Protein AF-A0A0K8MXQ7-F1 (afdb_monomer_lite)

Structure (mmCIF, N/CA/C/O backbone):
data_AF-A0A0K8MXQ7-F1
#
_entry.id   AF-A0A0K8MXQ7-F1
#
loop_
_atom_site.group_PDB
_atom_site.id
_atom_site.type_symbol
_atom_site.label_atom_id
_atom_site.label_alt_id
_atom_site.label_comp_id
_atom_site.label_asym_id
_atom_site.label_entity_id
_atom_site.label_seq_id
_atom_site.pdbx_PDB_ins_code
_atom_site.Cartn_x
_atom_site.Cartn_y
_atom_site.Cartn_z
_atom_site.occupancy
_atom_site.B_iso_or_equiv
_atom_site.auth_seq_id
_atom_site.auth_comp_id
_atom_site.auth_asym_id
_atom_site.auth_atom_id
_atom_site.pdbx_PDB_model_num
ATOM 1 N N . MET A 1 1 ? -41.897 -20.317 47.697 1.00 56.28 1 MET A N 1
ATOM 2 C CA . MET A 1 1 ? -40.587 -20.986 47.862 1.00 56.28 1 MET A CA 1
ATOM 3 C C . MET A 1 1 ? -40.267 -21.704 46.551 1.00 56.28 1 MET A C 1
ATOM 5 O O . MET A 1 1 ? -40.703 -22.830 46.356 1.00 56.28 1 MET A O 1
ATOM 9 N N . LEU A 1 2 ? -39.634 -21.018 45.588 1.00 52.91 2 LEU A N 1
ATOM 10 C CA . LEU A 1 2 ? -39.288 -21.628 44.297 1.00 52.91 2 LEU A CA 1
ATOM 11 C C . LEU A 1 2 ? -38.116 -22.593 44.508 1.00 52.91 2 LEU A C 1
ATOM 13 O O . LEU A 1 2 ? -37.008 -22.166 44.825 1.00 52.91 2 LEU A O 1
ATOM 17 N N . ARG A 1 3 ? -38.350 -23.897 44.330 1.00 64.88 3 ARG A N 1
ATOM 18 C CA . ARG A 1 3 ? -37.265 -24.872 44.186 1.00 64.88 3 ARG A CA 1
ATOM 19 C C . ARG A 1 3 ? -36.612 -24.630 42.830 1.00 64.88 3 ARG A C 1
ATOM 21 O O . ARG A 1 3 ? -37.061 -25.160 41.820 1.00 64.88 3 ARG A O 1
ATOM 28 N N . MET A 1 4 ? -35.589 -23.783 42.811 1.00 64.62 4 MET A N 1
ATOM 29 C CA . MET A 1 4 ? -34.777 -23.567 41.623 1.00 64.62 4 MET A CA 1
ATOM 30 C C . MET A 1 4 ? -34.134 -24.903 41.242 1.00 64.62 4 MET A C 1
ATOM 32 O O . MET A 1 4 ? -33.470 -25.551 42.056 1.00 64.62 4 MET A O 1
ATOM 36 N N . ASN A 1 5 ? -34.450 -25.367 40.036 1.00 79.56 5 ASN A N 1
ATOM 37 C CA . ASN A 1 5 ? -34.096 -26.692 39.558 1.00 79.56 5 ASN A CA 1
ATOM 38 C C . ASN A 1 5 ? -32.570 -26.766 39.416 1.00 79.56 5 ASN A C 1
ATOM 40 O O . ASN A 1 5 ? -32.005 -26.087 38.562 1.00 79.56 5 ASN A O 1
ATOM 44 N N . ARG A 1 6 ? -31.902 -27.568 40.257 1.00 81.44 6 ARG A N 1
ATOM 45 C CA . ARG A 1 6 ? -30.428 -27.700 40.289 1.00 81.44 6 ARG A CA 1
ATOM 46 C C . ARG A 1 6 ? -29.834 -28.038 38.916 1.00 81.44 6 ARG A C 1
ATOM 48 O O . ARG A 1 6 ? -28.697 -27.676 38.636 1.00 81.44 6 ARG A O 1
ATOM 55 N N . PHE A 1 7 ? -30.628 -28.675 38.056 1.00 80.94 7 PHE A N 1
ATOM 56 C CA . PHE A 1 7 ? -30.286 -28.939 36.663 1.00 80.94 7 PHE A CA 1
ATOM 57 C C . PHE A 1 7 ? -30.091 -27.655 35.842 1.00 80.94 7 PHE A C 1
ATOM 59 O O . PHE A 1 7 ? -29.118 -27.537 35.107 1.00 80.94 7 PHE A O 1
ATOM 66 N N . PHE A 1 8 ? -30.963 -26.658 36.015 1.00 83.38 8 PHE A N 1
ATOM 67 C CA . PHE A 1 8 ? -30.896 -25.398 35.274 1.00 83.38 8 PHE A CA 1
ATOM 68 C C . PHE A 1 8 ? -29.621 -24.625 35.623 1.00 83.38 8 PHE A C 1
ATOM 70 O O . PHE A 1 8 ? -28.924 -24.168 34.728 1.00 83.38 8 PHE A O 1
ATOM 77 N N . THR A 1 9 ? -29.259 -24.573 36.910 1.00 85.38 9 THR A N 1
ATOM 78 C CA . THR A 1 9 ? -28.031 -23.912 37.382 1.00 85.38 9 THR A CA 1
ATOM 79 C C . THR A 1 9 ? -26.769 -24.555 36.800 1.00 85.38 9 THR A C 1
ATOM 81 O O . THR A 1 9 ? -25.849 -23.848 36.402 1.00 85.38 9 THR A O 1
ATOM 84 N N . LEU A 1 10 ? -26.740 -25.887 36.695 1.00 88.31 10 LEU A N 1
ATOM 85 C CA . LEU A 1 10 ? -25.620 -26.626 36.103 1.00 88.31 10 LEU A CA 1
ATOM 86 C C . LEU A 1 10 ? -25.446 -26.315 34.612 1.00 88.31 10 LEU A C 1
ATOM 88 O O . LEU A 1 10 ? -24.327 -26.076 34.163 1.00 88.31 10 LEU A O 1
ATOM 92 N N . VAL A 1 11 ? -26.550 -26.245 33.864 1.00 88.19 11 VAL A N 1
ATOM 93 C CA . VAL A 1 11 ? -26.529 -25.894 32.436 1.00 88.19 11 VAL A CA 1
ATOM 94 C C . VAL A 1 11 ? -26.045 -24.457 32.229 1.00 88.19 11 VAL A C 1
ATOM 96 O O . VAL A 1 11 ? -25.239 -24.207 31.336 1.00 88.19 11 VAL A O 1
ATOM 99 N N . THR A 1 12 ? -26.474 -23.512 33.074 1.00 88.19 12 THR A N 1
ATOM 100 C CA . THR A 1 12 ? -26.057 -22.105 32.945 1.00 88.19 12 THR A CA 1
ATOM 101 C C . THR A 1 12 ? -24.567 -21.918 33.233 1.00 88.19 12 THR A C 1
ATOM 103 O O . THR A 1 12 ? -23.891 -21.199 32.503 1.00 88.19 12 THR A O 1
ATOM 106 N N . VAL A 1 13 ? -24.033 -22.590 34.260 1.00 89.94 13 VAL A N 1
ATOM 107 C CA . VAL A 1 13 ? -22.599 -22.523 34.591 1.00 89.94 13 VAL A CA 1
ATOM 108 C C . VAL A 1 13 ? -21.752 -23.166 33.491 1.00 89.94 13 VAL A C 1
ATOM 110 O O . VAL A 1 13 ? -20.739 -22.594 33.098 1.00 89.94 13 VAL A O 1
ATOM 113 N N . LEU A 1 14 ? -22.182 -24.308 32.943 1.00 88.38 14 LEU A N 1
ATOM 114 C CA . LEU A 1 14 ? -21.463 -24.977 31.857 1.00 88.38 14 LEU A CA 1
ATOM 115 C C . LEU A 1 14 ? -21.409 -24.116 30.586 1.00 88.38 14 LEU A C 1
ATOM 117 O O . LEU A 1 14 ? -20.351 -24.007 29.970 1.00 88.38 14 LEU A O 1
ATOM 121 N N . ALA A 1 15 ? -22.518 -23.459 30.227 1.00 86.81 15 ALA A N 1
ATOM 122 C CA . ALA A 1 15 ? -22.548 -22.527 29.103 1.00 86.81 15 ALA A CA 1
ATOM 123 C C . ALA A 1 15 ? -21.572 -21.360 29.318 1.00 86.81 15 ALA A C 1
ATOM 125 O O . ALA A 1 15 ? -20.805 -21.031 28.419 1.00 86.81 15 ALA A O 1
ATOM 126 N N . LEU A 1 16 ? -21.537 -20.781 30.522 1.00 86.50 16 LEU A N 1
ATOM 127 C CA . LEU A 1 16 ? -20.645 -19.661 30.832 1.00 86.50 16 LEU A CA 1
ATOM 128 C C . LEU A 1 16 ? -19.159 -20.045 30.721 1.00 86.50 16 LEU A C 1
ATOM 130 O O . LEU A 1 16 ? -18.362 -19.273 30.195 1.00 86.50 16 LEU A O 1
ATOM 134 N N . VAL A 1 17 ? -18.794 -21.251 31.171 1.00 85.44 17 VAL A N 1
ATOM 135 C CA . VAL A 1 17 ? -17.421 -21.774 31.059 1.00 85.44 17 VAL A CA 1
ATOM 136 C C . VAL A 1 17 ? -17.043 -22.013 29.596 1.00 85.44 17 VAL A C 1
ATOM 138 O O . VAL A 1 17 ? -15.947 -21.637 29.193 1.00 85.44 17 VAL A O 1
ATOM 141 N N . LEU A 1 18 ? -17.961 -22.555 28.786 1.00 80.25 18 LEU A N 1
ATOM 142 C CA . LEU A 1 18 ? -17.748 -22.758 27.348 1.00 80.25 18 LEU A CA 1
ATOM 143 C C . LEU A 1 18 ? -17.580 -21.437 26.580 1.00 80.25 18 LEU A C 1
ATOM 145 O O . LEU A 1 18 ? -16.776 -21.372 25.652 1.00 80.25 18 LEU A O 1
ATOM 149 N N . PHE A 1 19 ? -18.297 -20.376 26.964 1.00 76.38 19 PHE A N 1
ATOM 150 C CA . PHE A 1 19 ? -18.108 -19.046 26.373 1.00 76.38 19 PHE A CA 1
ATOM 151 C C . PHE A 1 19 ? -16.789 -18.398 26.808 1.00 76.38 19 PHE A C 1
ATOM 153 O O . PHE A 1 19 ? -16.123 -17.773 25.988 1.00 76.38 19 PHE A O 1
ATOM 160 N N . ALA A 1 20 ? -16.369 -18.584 28.062 1.00 73.44 20 ALA A N 1
ATOM 161 C CA . ALA A 1 20 ? -15.102 -18.045 28.553 1.00 73.44 20 ALA A CA 1
ATOM 162 C C . ALA A 1 20 ? -13.868 -18.769 27.976 1.00 73.44 20 ALA A C 1
ATOM 164 O O . ALA A 1 20 ? -12.812 -18.155 27.839 1.00 73.44 20 ALA A O 1
ATOM 165 N N . SER A 1 21 ? -13.983 -20.052 27.607 1.00 62.91 21 SER A N 1
ATOM 166 C CA . SER A 1 21 ? -12.864 -20.846 27.077 1.00 62.91 21 SER A CA 1
ATOM 167 C C . SER A 1 21 ? -12.556 -20.626 25.592 1.00 62.91 21 SER A C 1
ATOM 169 O O . SER A 1 21 ? -11.555 -21.148 25.112 1.00 62.91 21 SER A O 1
ATOM 171 N N . GLN A 1 22 ? -13.390 -19.886 24.853 1.00 59.25 22 GLN A N 1
ATOM 172 C CA . GLN A 1 22 ? -13.188 -19.651 23.413 1.00 59.25 22 GLN A CA 1
ATOM 173 C C . GLN A 1 22 ? -12.381 -18.386 23.087 1.00 59.25 22 GLN A C 1
ATOM 175 O O . GLN A 1 22 ? -12.120 -18.112 21.918 1.00 59.25 22 GLN A O 1
ATOM 180 N N . SER A 1 23 ? -11.901 -17.654 24.096 1.00 49.47 23 SER A N 1
ATOM 181 C CA . SER A 1 23 ? -10.908 -16.589 23.906 1.00 49.47 23 SER A CA 1
ATOM 182 C C . SER A 1 23 ? -9.504 -17.173 23.744 1.00 49.47 23 SER A C 1
ATOM 184 O O . SER A 1 23 ? -8.619 -16.948 24.567 1.00 49.47 23 SER A O 1
ATOM 186 N N . THR A 1 24 ? -9.283 -17.956 22.693 1.00 51.47 24 THR A N 1
ATOM 187 C CA . THR A 1 24 ? -7.924 -18.244 22.234 1.00 51.47 24 THR A CA 1
ATOM 188 C C . THR A 1 24 ? -7.480 -17.089 21.356 1.00 51.47 24 THR A C 1
ATOM 190 O O . THR A 1 24 ? -8.100 -16.831 20.327 1.00 51.47 24 THR A O 1
ATOM 193 N N . SER A 1 25 ? -6.416 -16.396 21.756 1.00 48.19 25 SER A N 1
ATOM 194 C CA . SER A 1 25 ? -5.724 -15.427 20.910 1.00 48.19 25 SER A CA 1
ATOM 195 C C . SER A 1 25 ? -5.296 -16.126 19.620 1.00 48.19 25 SER A C 1
ATOM 197 O O . SER A 1 25 ? -4.334 -16.894 19.610 1.00 48.19 25 SER A O 1
ATOM 199 N N . THR A 1 26 ? -6.041 -15.922 18.539 1.00 42.09 26 THR A N 1
ATOM 200 C CA . THR A 1 26 ? -5.661 -16.407 17.216 1.00 42.09 26 THR A CA 1
ATOM 201 C C . THR A 1 26 ? -4.528 -15.524 16.722 1.00 42.09 26 THR A C 1
ATOM 203 O O . THR A 1 26 ? -4.752 -14.398 16.286 1.00 42.09 26 THR A O 1
ATOM 206 N N . PHE A 1 27 ? -3.297 -16.012 16.830 1.00 41.41 27 PHE A N 1
ATOM 207 C CA . PHE A 1 27 ? -2.189 -15.434 16.084 1.00 41.41 27 PHE A CA 1
ATOM 208 C C . PHE A 1 27 ? -2.305 -15.932 14.648 1.00 41.41 27 PHE A C 1
ATOM 210 O O . PHE A 1 27 ? -2.335 -17.139 14.409 1.00 41.41 27 PHE A O 1
ATOM 217 N N . VAL A 1 28 ? -2.401 -15.007 13.699 1.00 41.41 28 VAL A N 1
ATOM 218 C CA . VAL A 1 28 ? -2.243 -15.337 12.285 1.00 41.41 28 VAL A CA 1
ATOM 219 C C . VAL A 1 28 ? -0.747 -15.298 12.006 1.00 41.41 28 VAL A C 1
ATOM 221 O O . VAL A 1 28 ? -0.102 -14.267 12.197 1.00 41.41 28 VAL A O 1
ATOM 224 N N . LEU A 1 29 ? -0.183 -16.441 11.624 1.00 39.12 29 LEU A N 1
ATOM 225 C CA . LEU A 1 29 ? 1.176 -16.492 11.102 1.00 39.12 29 LEU A CA 1
ATOM 226 C C . LEU A 1 29 ? 1.157 -15.784 9.746 1.00 39.12 29 LEU A C 1
ATOM 228 O O . LEU A 1 29 ? 0.376 -16.166 8.876 1.00 39.12 29 LEU A O 1
ATOM 232 N N . ALA A 1 30 ? 1.979 -14.748 9.581 1.00 41.56 30 ALA A N 1
ATOM 233 C CA . ALA A 1 30 ? 2.213 -14.173 8.263 1.00 41.56 30 ALA A CA 1
ATOM 234 C C . ALA A 1 30 ? 2.697 -15.299 7.335 1.00 41.56 30 ALA A C 1
ATOM 236 O O . ALA A 1 30 ? 3.596 -16.055 7.712 1.00 41.56 30 ALA A O 1
ATOM 237 N N . GLN A 1 31 ? 2.068 -15.450 6.165 1.00 43.50 31 GLN A N 1
ATOM 238 C CA . GLN A 1 31 ? 2.559 -16.383 5.153 1.00 43.50 31 GLN A CA 1
ATOM 239 C C . GLN A 1 31 ? 3.981 -15.991 4.762 1.00 43.50 31 GLN A C 1
ATOM 241 O O . GLN A 1 31 ? 4.267 -14.811 4.547 1.00 43.50 31 GLN A O 1
ATOM 246 N N . ASP A 1 32 ? 4.857 -16.991 4.699 1.00 43.75 32 ASP A N 1
ATOM 247 C CA . ASP A 1 32 ? 6.247 -16.791 4.325 1.00 43.75 32 ASP A CA 1
ATOM 248 C C . ASP A 1 32 ? 6.320 -16.265 2.886 1.00 43.75 32 ASP A C 1
ATOM 250 O O . ASP A 1 32 ? 5.672 -16.794 1.977 1.00 43.75 32 ASP A O 1
ATOM 254 N N . SER A 1 33 ? 7.088 -15.199 2.685 1.00 44.75 33 SER A N 1
ATOM 255 C CA . SER A 1 33 ? 7.479 -14.766 1.351 1.00 44.75 33 SER A CA 1
ATOM 256 C C . SER A 1 33 ? 8.485 -15.781 0.828 1.00 44.75 33 SER A C 1
ATOM 258 O O . SER A 1 33 ? 9.590 -15.878 1.361 1.00 44.75 33 SER A O 1
ATOM 260 N N . ASP A 1 34 ? 8.098 -16.538 -0.192 1.00 42.56 34 ASP A N 1
ATOM 261 C CA . ASP A 1 34 ? 8.977 -17.471 -0.882 1.00 42.56 34 ASP A CA 1
ATOM 262 C C . ASP A 1 34 ? 10.292 -16.752 -1.273 1.00 42.56 34 ASP A C 1
ATOM 264 O O . ASP A 1 34 ? 10.251 -15.749 -1.997 1.00 42.56 34 ASP A O 1
ATOM 268 N N . PRO A 1 35 ? 11.474 -17.220 -0.819 1.00 42.22 35 PRO A N 1
ATOM 269 C CA . PRO A 1 35 ? 12.760 -16.604 -1.153 1.00 42.22 35 PRO A CA 1
ATOM 270 C C . PRO A 1 35 ? 13.083 -16.662 -2.655 1.00 42.22 35 PRO A C 1
ATOM 272 O O . PRO A 1 35 ? 14.060 -16.054 -3.091 1.00 42.22 35 PRO A O 1
ATOM 275 N N . THR A 1 36 ? 12.280 -17.366 -3.461 1.00 46.97 36 THR A N 1
ATOM 276 C CA . THR A 1 36 ? 12.360 -17.332 -4.926 1.00 46.97 36 THR A CA 1
ATOM 277 C C . THR A 1 36 ? 11.685 -16.106 -5.556 1.00 46.97 36 THR A C 1
ATOM 279 O O . THR A 1 36 ? 11.792 -15.914 -6.767 1.00 46.97 36 THR A O 1
ATOM 282 N N . GLY A 1 37 ? 11.061 -15.224 -4.762 1.00 45.19 37 GLY A N 1
ATOM 283 C CA . GLY A 1 37 ? 10.536 -13.943 -5.241 1.00 45.19 37 GLY A CA 1
ATOM 284 C C . GLY A 1 37 ? 9.151 -14.017 -5.889 1.00 45.19 37 GLY A C 1
ATOM 285 O O . GLY A 1 37 ? 8.734 -13.076 -6.566 1.00 45.19 37 GLY A O 1
ATOM 286 N N . ALA A 1 38 ? 8.418 -15.109 -5.681 1.00 44.22 38 ALA A N 1
ATOM 287 C CA . ALA A 1 38 ? 6.971 -15.070 -5.811 1.00 44.22 38 ALA A CA 1
ATOM 288 C C . ALA A 1 38 ? 6.413 -14.334 -4.583 1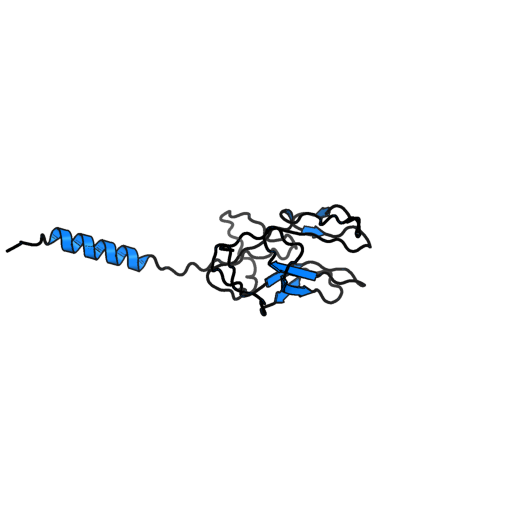.00 44.22 38 ALA A C 1
ATOM 290 O O . ALA A 1 38 ? 6.880 -14.545 -3.465 1.00 44.22 38 ALA A O 1
ATOM 291 N N . GLY A 1 39 ? 5.451 -13.433 -4.785 1.00 45.59 39 GLY A N 1
ATOM 292 C CA . GLY A 1 39 ? 4.729 -12.793 -3.687 1.00 45.59 39 GLY A CA 1
ATOM 293 C 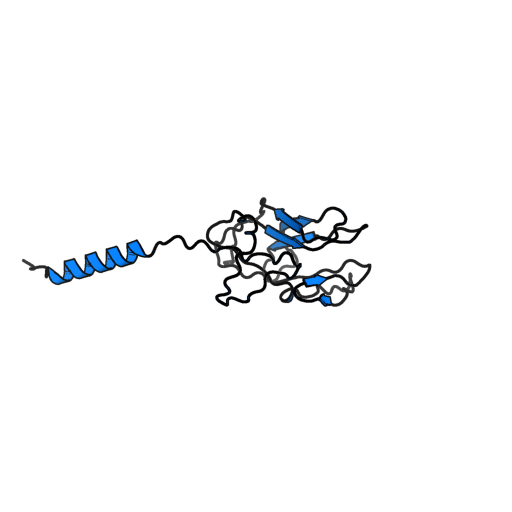C . GLY A 1 39 ? 4.045 -13.814 -2.758 1.00 45.59 39 GLY A C 1
ATOM 294 O O . GLY A 1 39 ? 4.220 -15.026 -2.903 1.00 45.59 39 GLY A O 1
ATOM 295 N N . PRO A 1 40 ? 3.261 -13.351 -1.772 1.00 45.53 40 PRO A N 1
ATOM 296 C CA . PRO A 1 40 ? 2.510 -14.255 -0.908 1.00 45.53 40 PRO A CA 1
ATOM 297 C C . PRO A 1 40 ? 1.593 -15.154 -1.758 1.00 45.53 40 PRO A C 1
ATOM 299 O O . PRO A 1 40 ? 0.575 -14.714 -2.292 1.00 45.53 40 PRO A O 1
ATOM 302 N N . SER A 1 41 ? 1.980 -16.425 -1.912 1.00 45.38 41 SER A N 1
ATOM 303 C CA . SER A 1 41 ? 1.173 -17.441 -2.579 1.00 45.38 41 SER A CA 1
ATOM 304 C C . SER A 1 41 ? 0.046 -17.835 -1.637 1.00 45.38 41 SER A C 1
ATOM 306 O O . SER A 1 41 ? 0.257 -18.576 -0.677 1.00 45.38 41 SER A O 1
ATOM 308 N N . ASP A 1 42 ? -1.165 -17.372 -1.925 1.00 42.69 42 ASP A N 1
ATOM 309 C CA . ASP A 1 42 ? -2.392 -17.684 -1.181 1.00 42.69 42 ASP A CA 1
ATOM 310 C C . ASP A 1 42 ? -2.872 -19.139 -1.411 1.00 42.69 42 ASP A C 1
ATOM 312 O O . ASP A 1 42 ? -4.055 -19.452 -1.530 1.00 42.69 42 ASP A O 1
ATOM 316 N N . THR A 1 43 ? -1.935 -20.082 -1.524 1.00 40.09 43 THR A N 1
ATOM 317 C CA . THR A 1 43 ? -2.208 -21.517 -1.551 1.00 40.09 43 THR A CA 1
ATOM 318 C C . THR A 1 43 ? -2.201 -22.040 -0.126 1.00 40.09 43 THR A C 1
ATOM 320 O O . THR A 1 43 ? -1.249 -22.675 0.326 1.00 40.09 43 THR A O 1
ATOM 323 N N . SER A 1 44 ? -3.295 -21.786 0.582 1.00 41.00 44 SER A N 1
ATOM 324 C CA . SER A 1 44 ? -3.680 -22.497 1.800 1.00 41.00 44 SER A CA 1
ATOM 325 C C . SER A 1 44 ? -4.002 -23.969 1.479 1.00 41.00 44 SER A C 1
ATOM 327 O O . SER A 1 44 ? -5.142 -24.422 1.499 1.00 41.00 44 SER A O 1
ATOM 329 N N . GLY A 1 45 ? -2.964 -24.740 1.159 1.00 34.66 45 GLY A N 1
ATOM 330 C CA . GLY A 1 45 ? -2.946 -26.197 1.254 1.00 34.66 45 GLY A CA 1
ATOM 331 C C . GLY A 1 45 ? -2.056 -26.618 2.429 1.00 34.66 45 GLY A C 1
ATOM 332 O O . GLY A 1 45 ? -1.133 -25.880 2.775 1.00 34.66 45 GLY A O 1
ATOM 333 N N . PRO A 1 46 ? -2.286 -27.784 3.061 1.00 40.03 46 PRO A N 1
ATOM 334 C CA . PRO A 1 46 ? -1.429 -28.288 4.129 1.00 40.03 46 PRO A CA 1
ATOM 335 C C . PRO A 1 46 ? -0.122 -28.818 3.516 1.00 40.03 46 PRO A C 1
ATOM 337 O O . PRO A 1 46 ? 0.063 -30.021 3.351 1.00 40.03 46 PRO A O 1
ATOM 340 N N . GLY A 1 47 ? 0.755 -27.905 3.101 1.00 39.88 47 GLY A N 1
ATOM 341 C CA . GLY A 1 47 ? 2.090 -28.191 2.591 1.00 39.88 47 GLY A CA 1
ATOM 342 C C . GLY A 1 47 ? 3.111 -28.108 3.718 1.00 39.88 47 GLY A C 1
ATOM 343 O O . GLY A 1 47 ? 3.247 -27.081 4.374 1.00 39.88 47 GLY A O 1
ATOM 344 N N . THR A 1 48 ? 3.813 -29.207 3.961 1.00 39.00 48 THR A N 1
ATOM 345 C CA . THR A 1 48 ? 4.843 -29.381 4.992 1.00 39.00 48 THR A CA 1
ATOM 346 C C . THR A 1 48 ? 6.190 -28.763 4.609 1.00 39.00 48 THR A C 1
ATOM 348 O O . THR A 1 48 ? 7.222 -29.402 4.805 1.00 39.00 48 THR A O 1
ATOM 351 N N . ASP A 1 49 ? 6.210 -27.540 4.085 1.00 38.97 49 ASP A N 1
ATOM 352 C CA . ASP A 1 49 ? 7.469 -26.853 3.800 1.00 38.97 49 ASP A CA 1
ATOM 353 C C . ASP A 1 49 ? 7.814 -25.904 4.946 1.00 38.97 49 ASP A C 1
ATOM 355 O O . ASP A 1 49 ? 7.322 -24.786 5.068 1.00 38.97 49 ASP A O 1
ATOM 359 N N . SER A 1 50 ? 8.675 -26.410 5.833 1.00 47.00 50 SER A N 1
ATOM 360 C CA . SER A 1 50 ? 9.455 -25.602 6.770 1.00 47.00 50 SER A CA 1
ATOM 361 C C . SER A 1 50 ? 10.458 -24.751 5.987 1.00 47.00 50 SER A C 1
ATOM 363 O O . SER A 1 50 ? 11.628 -25.113 5.866 1.00 47.00 50 SER A O 1
ATOM 365 N N . ALA A 1 51 ? 9.986 -23.636 5.435 1.00 42.03 51 ALA A N 1
ATOM 366 C CA . ALA A 1 51 ? 10.816 -22.544 4.947 1.00 42.03 51 ALA A CA 1
ATOM 367 C C . ALA A 1 51 ? 11.039 -21.509 6.068 1.00 42.03 51 ALA A C 1
ATOM 369 O O . ALA A 1 51 ? 10.336 -21.476 7.081 1.00 42.03 51 ALA A O 1
ATOM 370 N N . VAL A 1 52 ? 12.142 -20.780 5.954 1.00 41.78 52 VAL A N 1
ATOM 371 C CA . VAL A 1 52 ? 12.741 -19.935 6.989 1.00 41.78 52 VAL A CA 1
ATOM 372 C C . VAL A 1 52 ? 11.810 -18.771 7.329 1.00 41.78 52 VAL A C 1
ATOM 374 O O . VAL A 1 52 ? 11.794 -17.789 6.606 1.00 41.78 52 VAL A O 1
ATOM 377 N N . LEU A 1 53 ? 11.106 -18.873 8.463 1.00 39.06 53 LEU A N 1
ATOM 378 C CA . LEU A 1 53 ? 10.185 -17.862 8.999 1.00 39.06 53 LEU A CA 1
ATOM 379 C C . LEU A 1 53 ? 10.686 -16.423 8.765 1.00 39.06 53 LEU A C 1
ATOM 381 O O . LEU A 1 53 ? 11.588 -15.958 9.474 1.00 39.06 53 LEU A O 1
ATOM 385 N N . ALA A 1 54 ? 10.067 -15.698 7.827 1.00 48.56 54 ALA A N 1
ATOM 386 C CA . ALA A 1 54 ? 10.137 -14.244 7.801 1.00 48.56 54 ALA A CA 1
ATOM 387 C C . ALA A 1 54 ? 9.812 -13.689 9.202 1.00 48.56 54 ALA A C 1
ATOM 389 O O . ALA A 1 54 ? 8.923 -14.187 9.903 1.00 48.56 54 ALA A O 1
ATOM 390 N N . ALA A 1 55 ? 10.567 -12.681 9.648 1.00 46.47 55 ALA A N 1
ATOM 391 C CA . ALA A 1 55 ? 10.391 -12.108 10.977 1.00 46.47 55 ALA A CA 1
ATOM 392 C C . ALA A 1 55 ? 8.936 -11.649 11.165 1.00 46.47 55 ALA A C 1
ATOM 394 O O . ALA A 1 55 ? 8.403 -10.906 10.341 1.00 46.47 55 ALA A O 1
ATOM 395 N N . ALA A 1 56 ? 8.296 -12.094 12.250 1.00 45.38 56 ALA A N 1
ATOM 396 C CA . ALA A 1 56 ? 6.928 -11.711 12.571 1.00 45.38 56 ALA A CA 1
ATOM 397 C C . ALA A 1 56 ? 6.809 -10.179 12.603 1.00 45.38 56 ALA A C 1
ATOM 399 O O . ALA A 1 56 ? 7.471 -9.529 13.414 1.00 45.38 56 ALA A O 1
ATOM 400 N N . VAL A 1 57 ? 5.976 -9.603 11.731 1.00 48.56 57 VAL A N 1
ATOM 401 C CA . VAL A 1 57 ? 5.710 -8.160 11.723 1.00 48.56 57 VAL A CA 1
ATOM 402 C C . VAL A 1 57 ? 4.794 -7.836 12.907 1.00 48.56 57 VAL A C 1
ATOM 404 O O . VAL A 1 57 ? 3.666 -8.330 12.949 1.00 48.56 57 VAL A O 1
ATOM 407 N N . PRO A 1 58 ? 5.220 -7.005 13.876 1.00 45.84 58 PRO A N 1
ATOM 408 C CA . PRO A 1 58 ? 4.356 -6.628 14.989 1.00 45.84 58 PRO A CA 1
ATOM 409 C C . PRO A 1 58 ? 3.186 -5.765 14.489 1.00 45.84 58 PRO A C 1
ATOM 411 O O . PRO A 1 58 ? 3.415 -4.708 13.895 1.00 45.84 58 PRO A O 1
ATOM 414 N N . GLY A 1 59 ? 1.952 -6.210 14.740 1.00 45.81 59 GLY A N 1
ATOM 415 C CA . GLY A 1 59 ? 0.689 -5.531 14.429 1.00 45.81 59 GLY A CA 1
ATOM 416 C C . GLY A 1 59 ? -0.404 -5.953 15.423 1.00 45.81 59 GLY A C 1
ATOM 417 O O . GLY A 1 59 ? -0.229 -6.937 16.136 1.00 45.81 59 GLY A O 1
ATOM 418 N N . GLY A 1 60 ? -1.487 -5.176 15.540 1.00 52.47 60 GLY A N 1
ATOM 419 C CA . GLY A 1 60 ? -2.604 -5.432 16.469 1.00 52.47 60 GLY A CA 1
ATOM 420 C C . GLY A 1 60 ? -3.416 -6.704 16.137 1.00 52.47 60 GLY A C 1
ATOM 421 O O . GLY A 1 60 ? -2.915 -7.579 15.442 1.00 52.47 60 GLY A O 1
ATOM 422 N N . PRO A 1 61 ? -4.675 -6.847 16.602 1.00 58.31 61 PRO A N 1
ATOM 423 C CA . PRO A 1 61 ? -5.465 -8.088 16.481 1.00 58.31 61 PRO A CA 1
ATOM 424 C C . PRO A 1 61 ? -5.889 -8.507 15.045 1.00 58.31 61 PRO A C 1
ATOM 426 O O . PRO A 1 61 ? -6.849 -9.254 14.891 1.00 58.31 61 PRO A O 1
ATOM 429 N N . GLY A 1 62 ? -5.189 -8.070 13.993 1.00 71.50 62 GLY A N 1
ATOM 430 C CA . GLY A 1 62 ? -5.394 -8.482 12.602 1.00 71.50 62 GLY A CA 1
ATOM 431 C C . GLY A 1 62 ? -4.504 -7.711 11.618 1.00 71.50 62 GLY A C 1
ATOM 432 O O . GLY A 1 62 ? -3.931 -6.679 11.970 1.00 71.50 62 GLY A O 1
ATOM 433 N N . TYR A 1 63 ? -4.405 -8.201 10.381 1.00 82.50 63 TYR A N 1
ATOM 434 C CA . TYR A 1 63 ? -3.818 -7.483 9.246 1.00 82.50 63 TYR A CA 1
ATOM 435 C C . TYR A 1 63 ? -4.689 -7.668 8.002 1.00 82.50 63 TYR A C 1
ATOM 437 O O . TYR A 1 63 ? -5.429 -8.645 7.893 1.00 82.50 63 TYR A O 1
ATOM 445 N N . ILE A 1 64 ? -4.590 -6.723 7.069 1.00 86.12 64 ILE A N 1
ATOM 446 C CA . ILE A 1 64 ? -5.183 -6.817 5.735 1.00 86.12 64 ILE A CA 1
ATOM 447 C C . ILE A 1 64 ? -4.036 -6.665 4.745 1.00 86.12 64 ILE A C 1
ATOM 449 O O . ILE A 1 64 ? -3.266 -5.710 4.835 1.00 86.12 64 ILE A O 1
ATOM 453 N N . ALA A 1 65 ? -3.904 -7.630 3.841 1.00 89.25 65 ALA A N 1
ATOM 454 C CA . ALA A 1 65 ? -2.973 -7.568 2.726 1.00 89.25 65 ALA A CA 1
ATOM 455 C C . ALA A 1 65 ? -3.767 -7.263 1.455 1.00 89.25 65 ALA A C 1
ATOM 457 O O . ALA A 1 65 ? -4.823 -7.854 1.244 1.00 89.25 65 ALA A O 1
ATOM 458 N N . ILE A 1 66 ? -3.255 -6.343 0.639 1.00 89.94 66 ILE A N 1
ATOM 459 C CA . ILE A 1 66 ? -3.842 -5.997 -0.655 1.00 89.94 66 ILE A CA 1
ATOM 460 C C . ILE A 1 66 ? -3.017 -6.672 -1.738 1.00 89.94 66 ILE A C 1
ATOM 462 O O . ILE A 1 66 ? -1.797 -6.495 -1.808 1.00 89.94 66 ILE A O 1
ATOM 466 N N . SER A 1 67 ? -3.685 -7.468 -2.562 1.00 88.38 67 SER A N 1
ATOM 467 C CA . SER A 1 67 ? -3.061 -8.156 -3.678 1.00 88.38 67 SER A CA 1
ATOM 468 C C . SER A 1 67 ? -2.674 -7.155 -4.769 1.00 88.38 67 SER A C 1
ATOM 470 O O . SER A 1 67 ? -3.449 -6.247 -5.074 1.00 88.38 67 SER A O 1
ATOM 472 N N . PRO A 1 68 ? -1.531 -7.333 -5.454 1.00 86.25 68 PRO A N 1
ATOM 473 C CA . PRO A 1 68 ? -1.179 -6.515 -6.612 1.00 86.25 68 PRO A CA 1
ATOM 474 C C . PRO A 1 68 ? -2.245 -6.511 -7.715 1.00 86.25 68 PRO A C 1
ATOM 476 O O . PRO A 1 68 ? -2.315 -5.551 -8.472 1.00 86.25 68 PRO A O 1
ATOM 479 N N . PHE A 1 69 ? -3.095 -7.540 -7.797 1.00 86.25 69 PHE A N 1
ATOM 480 C CA . PHE A 1 69 ? -4.197 -7.612 -8.765 1.00 86.25 69 PHE A CA 1
ATOM 481 C C . PHE A 1 69 ? -5.416 -6.755 -8.401 1.00 86.25 69 PHE A C 1
ATOM 483 O O . PHE A 1 69 ? -6.277 -6.546 -9.251 1.00 86.25 69 PHE A O 1
ATOM 490 N N . GLU A 1 70 ? -5.507 -6.270 -7.162 1.00 90.00 70 GLU A N 1
ATOM 491 C CA . GLU A 1 70 ? -6.561 -5.342 -6.731 1.00 90.00 70 GLU A CA 1
ATOM 492 C C . GLU A 1 70 ? -6.245 -3.893 -7.113 1.00 90.00 70 GLU A C 1
ATOM 494 O O . GLU A 1 70 ? -7.127 -3.038 -7.073 1.00 90.00 70 GLU A O 1
ATOM 499 N N . PHE A 1 71 ? -4.999 -3.618 -7.509 1.00 90.06 71 PHE A N 1
ATOM 500 C CA . PHE A 1 71 ? -4.593 -2.308 -7.990 1.00 90.06 71 PHE A CA 1
ATOM 501 C C . PHE A 1 71 ? -5.067 -2.072 -9.421 1.00 90.06 71 PHE A C 1
ATOM 503 O O . PHE A 1 71 ? -4.722 -2.819 -10.342 1.00 90.06 71 PHE A O 1
ATOM 510 N N . THR A 1 72 ? -5.792 -0.978 -9.617 1.00 87.81 72 THR A N 1
ATOM 511 C CA . THR A 1 72 ? -6.164 -0.425 -10.914 1.00 87.81 72 THR A CA 1
ATOM 512 C C . THR A 1 72 ? -5.244 0.735 -11.293 1.00 87.81 72 THR A C 1
ATOM 514 O O . THR A 1 72 ? -4.673 1.381 -10.423 1.00 87.81 72 THR A O 1
ATOM 517 N N . PRO A 1 73 ? -5.024 1.025 -12.584 1.00 85.38 73 PRO A N 1
ATOM 518 C CA . PRO A 1 73 ? -4.302 2.224 -12.991 1.00 85.38 73 PRO A CA 1
ATOM 519 C C . PRO A 1 73 ? -5.130 3.458 -12.712 1.00 85.38 73 PRO A C 1
ATOM 521 O O . PRO A 1 73 ? -6.271 3.574 -13.166 1.00 85.38 73 PRO A O 1
ATOM 524 N N . TYR A 1 74 ? -4.488 4.435 -12.096 1.00 82.25 74 TYR A N 1
ATOM 525 C CA . TYR A 1 74 ? -5.038 5.764 -11.993 1.00 82.25 74 TYR A CA 1
ATOM 526 C C . TYR A 1 74 ? -4.808 6.511 -13.313 1.00 82.25 74 TYR A C 1
ATOM 528 O O . TYR A 1 74 ? -3.703 6.969 -13.622 1.00 82.25 74 TYR A O 1
ATOM 536 N N . ILE A 1 75 ? -5.862 6.605 -14.126 1.00 75.38 75 ILE A N 1
ATOM 537 C CA . ILE A 1 75 ? -5.839 7.308 -15.413 1.00 75.38 75 ILE A CA 1
ATOM 538 C C . ILE A 1 75 ? -6.323 8.743 -15.194 1.00 75.38 75 ILE A C 1
ATOM 540 O O . ILE A 1 75 ? -7.490 8.974 -14.884 1.00 75.38 75 ILE A O 1
ATOM 544 N N . SER A 1 76 ? -5.439 9.719 -15.406 1.00 72.69 76 SER A N 1
ATOM 545 C CA . SER A 1 76 ? -5.767 11.145 -15.325 1.00 72.69 76 SER A CA 1
ATOM 546 C C . SER A 1 76 ? -5.490 11.841 -16.662 1.00 72.69 76 SER A C 1
ATOM 548 O O . SER A 1 76 ? -4.507 11.515 -17.323 1.00 72.69 76 SER A O 1
ATOM 550 N N . PRO A 1 77 ? -6.272 12.856 -17.072 1.00 69.56 77 PRO A N 1
ATOM 551 C CA . PRO A 1 77 ? -5.952 13.662 -18.254 1.00 69.56 77 PRO A CA 1
ATOM 552 C C . PRO A 1 77 ? -4.554 14.302 -18.199 1.00 69.56 77 PRO A C 1
ATOM 554 O O . PRO A 1 77 ? -3.928 14.508 -19.236 1.00 69.56 77 PRO A O 1
ATOM 557 N N . SER A 1 78 ? -4.058 14.594 -16.992 1.00 71.38 78 SER A N 1
ATOM 558 C CA . SER A 1 78 ? -2.741 15.204 -16.756 1.00 71.38 78 SER A CA 1
ATOM 559 C C . SER A 1 78 ? -1.591 14.195 -16.783 1.00 71.38 78 SER A C 1
ATOM 561 O O . SER A 1 78 ? -0.436 14.576 -16.955 1.00 71.38 78 SER A O 1
ATOM 563 N N . PHE A 1 79 ? -1.905 12.910 -16.617 1.00 68.06 79 PHE A N 1
ATOM 564 C CA . PHE A 1 79 ? -0.950 11.812 -16.606 1.00 68.06 79 PHE A CA 1
ATOM 565 C C . PHE A 1 79 ? -1.581 10.665 -17.388 1.00 68.06 79 PHE A C 1
ATOM 567 O O . PHE A 1 79 ? -2.333 9.893 -16.785 1.00 68.06 79 PHE A O 1
ATOM 574 N N . PRO A 1 80 ? -1.333 10.557 -18.710 1.00 62.16 80 PRO A N 1
ATOM 575 C CA . PRO A 1 80 ? -1.804 9.429 -19.501 1.00 62.16 80 PRO A CA 1
ATOM 576 C C . PRO A 1 80 ? -1.059 8.186 -19.007 1.00 62.16 80 PRO A C 1
ATOM 578 O O . PRO A 1 80 ? -0.007 7.815 -19.532 1.00 62.16 80 PRO A O 1
ATOM 581 N N . GLY A 1 81 ? -1.557 7.628 -17.903 1.00 58.38 81 GLY A N 1
ATOM 582 C CA . GLY A 1 81 ? -0.973 6.502 -17.207 1.00 58.38 81 GLY A CA 1
ATOM 583 C C . GLY A 1 81 ? -0.775 5.374 -18.199 1.00 58.38 81 GLY A C 1
ATOM 584 O O . GLY A 1 81 ? -1.599 5.156 -19.092 1.00 58.38 81 GLY A O 1
ATOM 585 N N . GLN A 1 82 ? 0.351 4.683 -18.082 1.00 67.06 82 GLN A N 1
ATOM 586 C CA . GLN A 1 82 ? 0.497 3.435 -18.807 1.00 67.06 82 GLN A CA 1
ATOM 587 C C . GLN A 1 82 ? -0.462 2.413 -18.184 1.00 67.06 82 GLN A C 1
ATOM 589 O O . GLN A 1 82 ? -0.666 2.439 -16.965 1.00 67.06 82 GLN A O 1
ATOM 594 N N . PRO A 1 83 ? -1.069 1.523 -18.987 1.00 67.75 83 PRO A N 1
ATOM 595 C CA . PRO A 1 83 ? -1.816 0.406 -18.434 1.00 67.75 83 PRO A CA 1
ATOM 596 C C . PRO A 1 83 ? -0.911 -0.396 -17.481 1.00 67.75 83 PRO A C 1
ATOM 598 O O . PRO A 1 83 ? 0.310 -0.440 -17.678 1.00 67.75 83 PRO A O 1
ATOM 601 N N . PRO A 1 84 ? -1.495 -1.020 -16.447 1.00 68.62 84 PRO A N 1
ATOM 602 C CA . PRO A 1 84 ? -0.726 -1.790 -15.491 1.00 68.62 84 PRO A CA 1
ATOM 603 C C . PRO A 1 84 ? -0.181 -2.998 -16.244 1.00 68.62 84 PRO A C 1
ATOM 605 O O . PRO A 1 84 ? -0.918 -3.668 -16.971 1.00 68.62 84 PRO A O 1
ATOM 608 N N . ASN A 1 85 ? 1.101 -3.293 -16.079 1.00 77.50 85 ASN A N 1
ATOM 609 C CA . ASN A 1 85 ? 1.580 -4.608 -16.456 1.00 77.50 85 ASN A CA 1
ATOM 610 C C . ASN A 1 85 ? 1.731 -5.441 -15.194 1.00 77.50 85 ASN A C 1
ATOM 612 O O . ASN A 1 85 ? 2.285 -5.001 -14.186 1.00 77.50 85 ASN A O 1
ATOM 616 N N . TYR A 1 86 ? 1.205 -6.654 -15.274 1.00 80.19 86 TYR A N 1
ATOM 617 C CA . TYR A 1 86 ? 1.319 -7.649 -14.228 1.00 80.19 86 TYR A CA 1
ATOM 618 C C . TYR A 1 86 ? 2.320 -8.702 -14.690 1.00 80.19 86 TYR A C 1
ATOM 620 O O . TYR A 1 86 ? 2.262 -9.171 -15.828 1.00 80.19 86 TYR A O 1
ATOM 628 N N . SER A 1 87 ? 3.247 -9.064 -13.812 1.00 76.69 87 SER A N 1
ATOM 629 C CA . SER A 1 87 ? 4.174 -10.174 -14.013 1.00 76.69 87 SER A CA 1
ATOM 630 C C . SER A 1 87 ? 4.086 -11.080 -12.798 1.00 76.69 87 SER A C 1
ATOM 632 O O . SER A 1 87 ? 4.333 -10.636 -11.678 1.00 76.69 87 SER A O 1
ATOM 634 N N . PHE A 1 88 ? 3.698 -12.339 -13.012 1.00 78.94 88 PHE A N 1
ATOM 635 C CA . PHE A 1 88 ? 3.410 -13.295 -11.941 1.00 78.94 88 PHE A CA 1
ATOM 636 C C . PHE A 1 88 ? 2.462 -12.703 -10.893 1.00 78.94 88 PHE A C 1
ATOM 638 O O . PHE A 1 88 ? 1.305 -12.466 -11.210 1.00 78.94 88 PHE A O 1
ATOM 645 N N . GLN A 1 89 ? 2.951 -12.454 -9.678 1.00 81.94 89 GLN A N 1
ATOM 646 C CA . GLN A 1 89 ? 2.206 -11.911 -8.543 1.00 81.94 89 GLN A CA 1
ATOM 647 C C . GLN A 1 89 ? 2.643 -10.475 -8.220 1.00 81.94 89 GLN A C 1
ATOM 649 O O . GLN A 1 89 ? 2.712 -10.085 -7.060 1.00 81.94 89 GLN A O 1
ATOM 654 N N . SER A 1 90 ? 3.038 -9.693 -9.222 1.00 80.50 90 SER A N 1
ATOM 655 C CA . SER A 1 90 ? 3.514 -8.325 -9.025 1.00 80.50 90 SER A CA 1
ATOM 656 C C . SER A 1 90 ? 2.953 -7.393 -10.084 1.00 80.50 90 SER A C 1
ATOM 658 O O . SER A 1 90 ? 2.874 -7.736 -11.265 1.00 80.50 90 SER A O 1
ATOM 660 N N . ILE A 1 91 ? 2.595 -6.191 -9.649 1.00 86.69 91 ILE A N 1
ATOM 661 C CA . ILE A 1 91 ? 2.340 -5.059 -10.530 1.00 86.69 91 ILE A CA 1
ATOM 662 C C . ILE A 1 91 ? 3.664 -4.331 -10.751 1.00 86.69 91 ILE A C 1
ATOM 664 O O . ILE A 1 91 ? 4.423 -4.120 -9.805 1.00 86.69 91 ILE A O 1
ATOM 668 N N . TYR A 1 92 ? 3.974 -3.978 -11.994 1.00 86.25 92 TYR A N 1
ATOM 669 C CA . TYR A 1 92 ? 5.187 -3.233 -12.309 1.00 86.25 92 TYR A CA 1
ATOM 670 C C . TYR A 1 92 ? 4.906 -2.111 -13.302 1.00 86.25 92 TYR A C 1
ATOM 672 O O . TYR A 1 92 ? 3.980 -2.168 -14.113 1.00 86.25 92 TYR A O 1
ATOM 680 N N . ASN A 1 93 ? 5.740 -1.075 -13.236 1.00 85.12 93 ASN A N 1
ATOM 681 C CA . ASN A 1 93 ? 5.718 0.016 -14.194 1.00 85.12 93 ASN A CA 1
ATOM 682 C C . ASN A 1 93 ? 6.602 -0.348 -15.402 1.00 85.12 93 ASN A C 1
ATOM 684 O O . ASN A 1 93 ? 7.824 -0.392 -15.259 1.00 85.12 93 ASN A O 1
ATOM 688 N N . PRO A 1 94 ? 6.030 -0.620 -16.588 1.00 79.44 94 PRO A N 1
ATOM 689 C CA . PRO A 1 94 ? 6.796 -1.038 -17.765 1.00 79.44 94 PRO A CA 1
ATOM 690 C C . PRO A 1 94 ? 7.520 0.118 -18.468 1.00 79.44 94 PRO A C 1
ATOM 692 O O . PRO A 1 94 ? 8.322 -0.119 -19.369 1.00 79.44 94 PRO A O 1
ATOM 695 N N . GLY A 1 95 ? 7.156 1.360 -18.144 1.00 78.06 95 GLY A N 1
ATOM 696 C CA . GLY A 1 95 ? 7.543 2.543 -18.896 1.00 78.06 95 GLY A CA 1
ATOM 697 C C . GLY A 1 95 ? 8.523 3.438 -18.140 1.00 78.06 95 GLY A C 1
ATOM 698 O O . GLY A 1 95 ? 8.647 3.345 -16.921 1.00 78.06 95 GLY A O 1
ATOM 699 N N . PRO A 1 96 ? 9.187 4.364 -18.852 1.00 77.12 96 PRO A N 1
ATOM 700 C CA . PRO A 1 96 ? 10.101 5.329 -18.239 1.00 77.12 96 PRO A CA 1
ATOM 701 C C . PRO A 1 96 ? 9.377 6.437 -17.454 1.00 77.12 96 PRO A C 1
ATOM 703 O O . PRO A 1 96 ? 10.012 7.189 -16.721 1.00 77.12 96 PRO A O 1
ATOM 706 N N . ASN A 1 97 ? 8.059 6.566 -17.626 1.00 81.94 97 ASN A N 1
ATOM 707 C CA . ASN A 1 97 ? 7.244 7.594 -16.983 1.00 81.94 97 ASN A CA 1
ATOM 708 C C . ASN A 1 97 ? 6.675 7.086 -15.660 1.00 81.94 97 ASN A C 1
ATOM 710 O O . ASN A 1 97 ? 6.466 5.887 -15.498 1.00 81.94 97 ASN A O 1
ATOM 714 N N . ALA A 1 98 ? 6.358 7.998 -14.740 1.00 82.12 98 ALA A N 1
ATOM 715 C CA . ALA A 1 98 ? 5.631 7.647 -13.527 1.00 82.12 98 ALA A CA 1
ATOM 716 C C . ALA A 1 98 ? 4.258 7.044 -13.871 1.00 82.12 98 ALA A C 1
ATOM 718 O O . ALA A 1 98 ? 3.513 7.602 -14.680 1.00 82.12 98 ALA A O 1
ATOM 719 N N . SER A 1 99 ? 3.936 5.927 -13.225 1.00 85.69 99 SER A N 1
ATOM 720 C CA . SER A 1 99 ? 2.630 5.274 -13.294 1.00 85.69 99 SER A CA 1
ATOM 721 C C . SER A 1 99 ? 2.043 5.229 -11.892 1.00 85.69 99 SER A C 1
ATOM 723 O O . SER A 1 99 ? 2.765 4.999 -10.922 1.00 85.69 99 SER A O 1
ATOM 725 N N . TRP A 1 100 ? 0.744 5.481 -11.797 1.00 87.25 100 TRP A N 1
ATOM 726 C CA . TRP A 1 100 ? 0.012 5.532 -10.540 1.00 87.25 100 TRP A CA 1
ATOM 727 C C . TRP A 1 100 ? -1.020 4.420 -10.546 1.00 87.25 100 TRP A C 1
ATOM 729 O O . TRP A 1 100 ? -1.688 4.201 -11.558 1.00 87.25 100 TRP A O 1
ATOM 739 N N . PHE A 1 101 ? -1.140 3.735 -9.417 1.00 89.69 101 PHE A N 1
ATOM 740 C CA . PHE A 1 101 ? -2.104 2.667 -9.232 1.00 89.69 101 PHE A CA 1
ATOM 741 C C . PHE A 1 101 ? -2.828 2.868 -7.908 1.00 89.69 101 PHE A C 1
ATOM 743 O O . PHE A 1 101 ? -2.218 3.310 -6.933 1.00 89.69 101 PHE A O 1
ATOM 750 N N . ASP A 1 102 ? -4.109 2.542 -7.876 1.00 91.62 102 ASP A N 1
ATOM 751 C CA . ASP A 1 102 ? -4.969 2.649 -6.710 1.00 91.62 102 ASP A CA 1
ATOM 752 C C . ASP A 1 102 ? -5.664 1.320 -6.423 1.00 91.62 102 ASP A C 1
ATOM 754 O O . ASP A 1 102 ? -6.031 0.582 -7.328 1.00 91.62 102 ASP A O 1
ATOM 758 N N . ALA A 1 103 ? -5.833 0.999 -5.146 1.00 92.62 103 ALA A N 1
ATOM 759 C CA . ALA A 1 103 ? -6.620 -0.142 -4.702 1.00 92.62 103 ALA A CA 1
ATOM 760 C C . ALA A 1 103 ? -7.534 0.323 -3.561 1.00 92.62 103 ALA A C 1
ATOM 762 O O . ALA A 1 103 ? -7.052 0.978 -2.628 1.00 92.62 103 ALA A O 1
ATOM 763 N N . PRO A 1 104 ? -8.844 0.029 -3.609 1.00 92.00 104 PRO A N 1
ATOM 764 C CA . PRO A 1 104 ? -9.751 0.400 -2.536 1.00 92.00 104 PRO A CA 1
ATOM 765 C C . PRO A 1 104 ? -9.504 -0.471 -1.301 1.00 92.00 104 PRO A C 1
ATOM 767 O O . PRO A 1 104 ? -9.385 -1.689 -1.395 1.00 92.00 104 PRO A O 1
ATOM 770 N N . LEU A 1 105 ? -9.503 0.151 -0.122 1.00 91.31 105 LEU A N 1
ATOM 771 C CA . LEU A 1 105 ? -9.429 -0.543 1.161 1.00 91.31 105 LEU A CA 1
ATOM 772 C C . LEU A 1 105 ? -10.735 -0.323 1.930 1.00 91.31 105 LEU A C 1
ATOM 774 O O . LEU A 1 105 ? -11.055 0.799 2.320 1.00 91.31 105 LEU A O 1
ATOM 778 N N . LEU A 1 106 ? -11.493 -1.398 2.152 1.00 87.94 106 LEU A N 1
ATOM 779 C CA . LEU A 1 106 ? -12.745 -1.361 2.909 1.00 87.94 106 LEU A CA 1
ATOM 780 C C . LEU A 1 106 ? -12.490 -1.802 4.350 1.00 87.94 106 LEU A C 1
ATOM 782 O O . LEU A 1 106 ? -12.125 -2.950 4.598 1.00 87.94 106 LEU A O 1
ATOM 786 N N . LEU A 1 107 ? -12.704 -0.893 5.301 1.00 88.44 107 LEU A N 1
ATOM 787 C CA . LEU A 1 107 ? -12.484 -1.144 6.724 1.00 88.44 107 LEU A CA 1
ATOM 788 C C . LEU A 1 107 ? -13.782 -0.970 7.518 1.00 88.44 107 LEU A C 1
ATOM 790 O O . LEU A 1 107 ? -14.549 -0.048 7.234 1.00 88.44 107 LEU A O 1
ATOM 794 N N . PRO A 1 108 ? -14.034 -1.819 8.531 1.00 85.44 108 PRO A N 1
ATOM 795 C CA . PRO A 1 108 ? -15.122 -1.595 9.471 1.00 85.44 108 PRO A CA 1
ATOM 796 C C . PRO A 1 108 ? -14.989 -0.257 10.203 1.00 85.44 108 PRO A C 1
ATOM 798 O O . PRO A 1 108 ? -13.885 0.221 10.482 1.00 85.44 108 PRO A O 1
ATOM 801 N N . ASN A 1 109 ? -16.134 0.304 10.588 1.00 89.44 109 ASN A N 1
ATOM 802 C CA . ASN A 1 109 ? -16.181 1.499 11.417 1.00 89.44 109 ASN A CA 1
ATOM 803 C C . ASN A 1 109 ? -15.443 1.291 12.750 1.00 89.44 109 ASN A C 1
ATOM 805 O O . ASN A 1 109 ? -15.644 0.277 13.418 1.00 89.44 109 ASN A O 1
ATOM 809 N N . GLY A 1 110 ? -14.646 2.273 13.165 1.00 87.69 110 GLY A N 1
ATOM 810 C CA . GLY A 1 110 ? -13.939 2.275 14.446 1.00 87.69 110 GLY A CA 1
ATOM 811 C C . GLY A 1 110 ? -12.634 1.475 14.474 1.00 87.69 110 GLY A C 1
ATOM 812 O O . GLY A 1 110 ? -12.035 1.343 15.541 1.00 87.69 110 GLY A O 1
ATOM 813 N N . VAL A 1 111 ? -12.170 0.939 13.339 1.00 90.12 111 VAL A N 1
ATOM 814 C CA . VAL A 1 111 ? -10.837 0.320 13.255 1.00 90.12 111 VAL A CA 1
ATOM 815 C C . VAL A 1 111 ? -9.751 1.388 13.376 1.00 90.12 111 VAL A C 1
ATOM 817 O O . VAL A 1 111 ? -9.872 2.478 12.822 1.00 90.12 111 VAL A O 1
ATOM 820 N N . ILE A 1 112 ? -8.671 1.050 14.084 1.00 92.75 112 ILE A N 1
ATOM 821 C CA . ILE A 1 112 ? -7.467 1.877 14.189 1.00 92.75 112 ILE A CA 1
ATOM 822 C C . ILE A 1 112 ? -6.358 1.225 13.367 1.00 92.75 112 ILE A C 1
ATOM 824 O O . ILE A 1 112 ? -5.929 0.111 13.670 1.00 92.75 112 ILE A O 1
ATOM 828 N N . ILE A 1 113 ? -5.870 1.932 12.351 1.00 92.81 113 ILE A N 1
ATOM 829 C CA . ILE A 1 113 ? -4.702 1.518 11.573 1.00 92.81 113 ILE A CA 1
ATOM 830 C C . ILE A 1 113 ? -3.445 1.951 12.327 1.00 92.81 113 ILE A C 1
ATOM 832 O O . ILE A 1 113 ? -3.297 3.114 12.693 1.00 92.81 113 ILE A O 1
ATOM 836 N N . THR A 1 114 ? -2.527 1.017 12.558 1.00 94.06 114 THR A N 1
ATOM 837 C CA . THR A 1 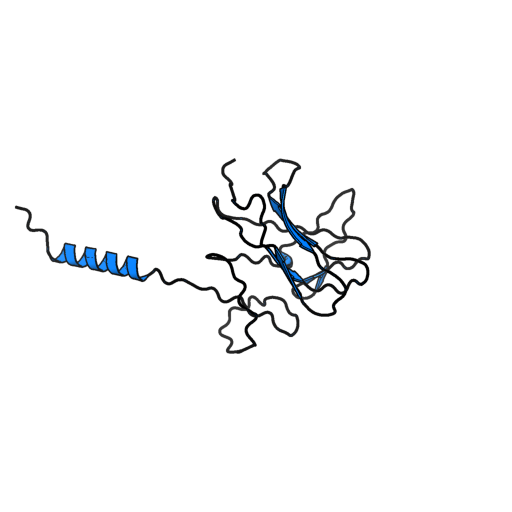114 ? -1.303 1.272 13.335 1.00 94.06 114 THR A CA 1
ATOM 838 C C . THR A 1 114 ? -0.024 1.168 12.517 1.00 94.06 114 THR A C 1
ATOM 840 O O . THR A 1 114 ? 1.025 1.615 12.976 1.00 94.06 114 THR A O 1
ATOM 843 N N . LYS A 1 115 ? -0.088 0.563 11.328 1.00 92.38 115 LYS A N 1
ATOM 844 C CA . LYS A 1 115 ? 1.081 0.310 10.494 1.00 92.38 115 LYS A CA 1
ATOM 845 C C . LYS A 1 115 ? 0.690 0.138 9.029 1.00 92.38 115 LYS A C 1
ATOM 847 O O . LYS A 1 115 ? -0.275 -0.560 8.729 1.00 92.38 115 LYS A O 1
ATOM 852 N N . LEU A 1 116 ? 1.484 0.726 8.141 1.00 94.56 116 LEU A N 1
ATOM 853 C CA . LEU A 1 116 ? 1.533 0.420 6.715 1.00 94.56 116 LEU A CA 1
ATOM 854 C C . LEU A 1 116 ? 2.812 -0.375 6.436 1.00 94.56 116 LEU A C 1
ATOM 856 O O . LEU A 1 116 ? 3.880 0.013 6.900 1.00 94.56 116 LEU A O 1
ATOM 860 N N . VAL A 1 117 ? 2.712 -1.458 5.667 1.00 93.19 117 VAL A N 1
ATOM 861 C CA . VAL A 1 117 ? 3.860 -2.256 5.211 1.00 93.19 117 VAL A CA 1
ATOM 862 C C . VAL A 1 117 ? 3.770 -2.408 3.700 1.00 93.19 117 VAL A C 1
ATOM 864 O O . VAL A 1 117 ? 2.720 -2.787 3.188 1.00 93.19 117 VAL A O 1
ATOM 867 N N . ALA A 1 118 ? 4.863 -2.139 2.990 1.00 92.19 118 ALA A N 1
ATOM 868 C CA . ALA A 1 118 ? 4.993 -2.445 1.571 1.00 92.19 118 ALA A CA 1
ATOM 869 C C . ALA A 1 118 ? 6.079 -3.495 1.348 1.00 92.19 118 ALA A C 1
ATOM 871 O O . ALA A 1 118 ? 7.211 -3.341 1.811 1.00 92.19 118 ALA A O 1
ATOM 872 N N . TYR A 1 119 ? 5.725 -4.518 0.576 1.00 90.25 119 TYR A N 1
ATOM 873 C CA . TYR A 1 119 ? 6.635 -5.507 0.010 1.00 90.25 119 TYR A CA 1
ATOM 874 C C . TYR A 1 119 ? 6.887 -5.115 -1.441 1.00 90.25 119 TYR A C 1
ATOM 876 O O . TYR A 1 119 ? 5.932 -4.919 -2.193 1.00 90.25 119 TYR A O 1
ATOM 884 N N . TYR A 1 120 ? 8.146 -4.941 -1.833 1.00 89.94 120 TYR A N 1
ATOM 885 C CA . TYR A 1 120 ? 8.461 -4.376 -3.140 1.00 89.94 120 TYR A CA 1
ATOM 886 C C . TYR A 1 120 ? 9.763 -4.893 -3.736 1.00 89.94 120 TYR A C 1
ATOM 888 O O . TYR A 1 120 ? 10.686 -5.292 -3.029 1.00 89.94 120 TYR A O 1
ATOM 896 N N . TYR A 1 121 ? 9.838 -4.815 -5.061 1.00 90.25 121 TYR A N 1
ATOM 897 C CA . TYR A 1 121 ? 11.047 -4.989 -5.851 1.00 90.25 121 TYR A CA 1
ATOM 898 C C . TYR A 1 121 ? 11.297 -3.680 -6.597 1.00 90.25 121 TYR A C 1
ATOM 900 O O . TYR A 1 121 ? 10.473 -3.273 -7.414 1.00 90.25 121 TYR A O 1
ATOM 908 N N . ASP A 1 122 ? 12.396 -2.997 -6.281 1.00 90.06 122 ASP A N 1
ATOM 909 C CA . ASP A 1 122 ? 12.740 -1.723 -6.916 1.00 90.06 122 ASP A CA 1
ATOM 910 C C . ASP A 1 122 ? 14.180 -1.746 -7.419 1.00 90.06 122 ASP A C 1
ATOM 912 O O . ASP A 1 122 ? 15.134 -1.519 -6.666 1.00 90.06 122 ASP A O 1
ATOM 916 N N . ASN A 1 123 ? 14.294 -2.027 -8.715 1.00 90.31 123 ASN A N 1
ATOM 917 C CA . ASN A 1 123 ? 15.526 -2.029 -9.486 1.00 90.31 123 ASN A CA 1
ATOM 918 C C . ASN A 1 123 ? 15.661 -0.766 -10.358 1.00 90.31 123 ASN A C 1
ATOM 920 O O . ASN A 1 123 ? 16.359 -0.778 -11.374 1.00 90.31 123 ASN A O 1
ATOM 924 N N . ASN A 1 124 ? 15.004 0.341 -10.002 1.00 87.88 124 ASN A N 1
ATOM 925 C CA . ASN A 1 124 ? 15.205 1.606 -10.694 1.00 87.88 124 ASN A CA 1
ATOM 926 C C . ASN A 1 124 ? 16.422 2.345 -10.111 1.00 87.88 124 ASN A C 1
ATOM 928 O O . ASN A 1 124 ? 16.487 2.656 -8.927 1.00 87.88 124 ASN A O 1
ATOM 932 N N . GLN A 1 125 ? 17.420 2.645 -10.948 1.00 88.12 125 GLN A N 1
ATOM 933 C CA . GLN A 1 125 ? 18.627 3.368 -10.514 1.00 88.12 125 GLN A CA 1
ATOM 934 C C . GLN A 1 125 ? 18.397 4.869 -10.303 1.00 88.12 125 GLN A C 1
ATOM 936 O O . GLN A 1 125 ? 19.184 5.528 -9.628 1.00 88.12 125 GLN A O 1
ATOM 941 N N . THR A 1 126 ? 17.357 5.419 -10.925 1.00 88.19 126 THR A N 1
ATOM 942 C CA . THR A 1 126 ? 17.143 6.870 -11.055 1.00 88.19 126 THR A CA 1
ATOM 943 C C . THR A 1 126 ? 15.833 7.355 -10.447 1.00 88.19 126 THR A C 1
ATOM 945 O O . THR A 1 126 ? 15.603 8.560 -10.376 1.00 88.19 126 THR A O 1
ATOM 948 N N . GLY A 1 127 ? 14.976 6.438 -10.010 1.00 86.56 127 GLY A N 1
ATOM 949 C CA . GLY A 1 127 ? 13.672 6.731 -9.435 1.00 86.56 127 GLY A CA 1
ATOM 950 C C . GLY A 1 127 ? 13.410 5.850 -8.226 1.00 86.56 127 GLY A C 1
ATOM 951 O O . GLY A 1 127 ? 14.013 4.794 -8.090 1.00 86.56 127 GLY A O 1
ATOM 952 N N . ASN A 1 128 ? 12.503 6.308 -7.370 1.00 90.94 128 ASN A N 1
ATOM 953 C CA . ASN A 1 128 ? 11.980 5.529 -6.257 1.00 90.94 128 ASN A CA 1
ATOM 954 C C . ASN A 1 128 ? 10.493 5.265 -6.508 1.00 90.94 128 ASN A C 1
ATOM 956 O O . ASN A 1 128 ? 9.800 6.082 -7.123 1.00 90.94 128 ASN A O 1
ATOM 960 N N . MET A 1 129 ? 9.997 4.155 -5.984 1.00 90.94 129 MET A N 1
ATOM 961 C CA . MET A 1 129 ? 8.573 3.899 -5.833 1.00 90.94 129 MET A CA 1
ATOM 962 C C . MET A 1 129 ? 8.091 4.450 -4.485 1.00 90.94 129 MET A C 1
ATOM 964 O O . MET A 1 129 ? 8.841 4.508 -3.508 1.00 90.94 129 MET A O 1
ATOM 968 N N . ALA A 1 130 ? 6.821 4.839 -4.417 1.00 94.12 130 ALA A N 1
ATOM 969 C CA . ALA A 1 130 ? 6.158 5.164 -3.165 1.00 94.12 130 ALA A CA 1
ATOM 970 C C . ALA A 1 130 ? 4.786 4.492 -3.099 1.00 94.12 130 ALA A C 1
ATOM 972 O O . ALA A 1 130 ? 4.090 4.380 -4.107 1.00 94.12 130 ALA A O 1
ATOM 973 N N . VAL A 1 131 ? 4.412 4.057 -1.900 1.00 95.38 131 VAL A N 1
ATOM 974 C CA . VAL A 1 131 ? 3.078 3.562 -1.567 1.00 95.38 131 VAL A CA 1
ATOM 975 C C . VAL A 1 131 ? 2.488 4.513 -0.543 1.00 95.38 131 VAL A C 1
ATOM 977 O O . VAL A 1 131 ? 3.123 4.832 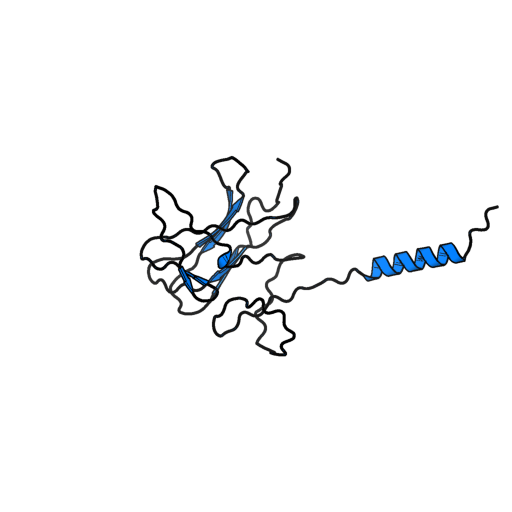0.464 1.00 95.38 131 VAL A O 1
ATOM 980 N N . TYR A 1 132 ? 1.267 4.955 -0.809 1.00 96.81 132 TYR A N 1
ATOM 981 C CA . TYR A 1 132 ? 0.534 5.879 0.040 1.00 96.81 132 TYR A CA 1
ATOM 982 C C . TYR A 1 132 ? -0.742 5.213 0.533 1.00 96.81 132 TYR A C 1
ATOM 984 O O . TYR A 1 132 ? -1.452 4.570 -0.239 1.00 96.81 132 TYR A O 1
ATOM 992 N N . LEU A 1 133 ? -1.042 5.406 1.813 1.00 97.25 133 LEU A N 1
ATOM 993 C CA . LEU A 1 133 ? -2.349 5.104 2.376 1.00 97.25 133 LEU A CA 1
ATOM 994 C C . LEU A 1 133 ? -3.137 6.408 2.469 1.00 97.25 133 LEU A C 1
ATOM 996 O O . LEU A 1 133 ? -2.688 7.357 3.114 1.00 97.25 133 LEU A O 1
ATOM 1000 N N . TYR A 1 134 ? -4.305 6.445 1.838 1.00 95.69 134 TYR A N 1
ATOM 1001 C CA . TYR A 1 134 ? -5.173 7.615 1.805 1.00 95.69 134 TYR A CA 1
ATOM 1002 C C . TYR A 1 134 ? -6.514 7.341 2.481 1.00 95.69 134 TYR A C 1
ATOM 1004 O O . TYR A 1 134 ? -7.084 6.262 2.338 1.00 95.69 134 TYR A O 1
ATOM 1012 N N . GLN A 1 135 ? -7.047 8.363 3.150 1.00 94.00 135 GLN A N 1
ATOM 1013 C CA . GLN A 1 135 ? -8.440 8.430 3.577 1.00 94.00 135 GLN A CA 1
ATOM 1014 C C . GLN A 1 135 ? -9.176 9.435 2.692 1.00 94.00 135 GLN A C 1
ATOM 1016 O O . GLN A 1 135 ? -8.896 10.634 2.747 1.00 94.00 135 GLN A O 1
ATOM 1021 N N . CYS A 1 136 ? -10.116 8.953 1.884 1.00 89.69 136 CYS A N 1
ATOM 1022 C CA . CYS A 1 136 ? -10.904 9.780 0.973 1.00 89.69 136 CYS A CA 1
ATOM 1023 C C . CYS A 1 136 ? -12.374 9.807 1.431 1.00 89.69 136 CYS A C 1
ATOM 1025 O O . CYS A 1 136 ? -12.967 8.736 1.585 1.00 89.69 136 CYS A O 1
ATOM 1027 N N . PRO A 1 137 ? -12.991 10.986 1.638 1.00 85.31 137 PRO A N 1
ATOM 1028 C CA . PRO A 1 137 ? -14.427 11.092 1.857 1.00 85.31 137 PRO A CA 1
ATOM 1029 C C . PRO A 1 137 ? -15.194 10.640 0.613 1.00 85.31 137 PRO A C 1
ATOM 1031 O O . PRO A 1 137 ? -14.780 10.906 -0.519 1.00 85.31 137 PRO A O 1
ATOM 1034 N N . LEU A 1 138 ? -16.361 10.027 0.808 1.00 80.94 138 LEU A N 1
ATOM 1035 C CA . LEU A 1 138 ? -17.276 9.762 -0.298 1.00 80.94 138 LEU A CA 1
ATOM 1036 C C . LEU A 1 138 ? -17.768 11.096 -0.885 1.00 80.94 138 LEU A C 1
ATOM 1038 O O . LEU A 1 138 ? -18.410 11.887 -0.201 1.00 80.94 138 LEU A O 1
ATOM 1042 N N . GLY A 1 139 ? -17.475 11.339 -2.165 1.00 73.81 139 GLY A N 1
ATOM 1043 C CA . GLY A 1 139 ? -17.999 12.492 -2.906 1.00 73.81 139 GLY A CA 1
ATOM 1044 C C . GLY A 1 139 ? -17.227 13.810 -2.757 1.00 73.81 139 GLY A C 1
ATOM 1045 O O . GLY A 1 139 ? -17.736 14.834 -3.208 1.00 73.81 139 GLY A O 1
ATOM 1046 N N . TRP A 1 140 ? -16.022 13.812 -2.174 1.00 71.50 140 TRP A N 1
ATOM 1047 C CA . TRP A 1 140 ? -15.141 14.992 -2.125 1.00 71.50 140 TRP A CA 1
ATOM 1048 C C . TRP A 1 140 ? -13.859 14.765 -2.943 1.00 71.50 140 TRP A C 1
ATOM 1050 O O . TRP A 1 140 ? -13.294 13.678 -2.940 1.00 71.50 140 TRP A O 1
ATOM 1060 N N . GLU A 1 141 ? -13.349 15.814 -3.592 1.00 71.25 141 GLU A N 1
ATOM 1061 C CA . GLU A 1 141 ? -12.086 15.834 -4.360 1.00 71.25 141 GLU A CA 1
ATOM 1062 C C . GLU A 1 141 ? -10.783 15.822 -3.518 1.00 71.25 141 GLU A C 1
ATOM 1064 O O . GLU A 1 141 ? -9.738 16.275 -3.978 1.00 71.25 141 GLU A O 1
ATOM 1069 N N . GLY A 1 142 ? -10.807 15.357 -2.267 1.00 84.75 142 GLY A N 1
ATOM 1070 C CA . GLY A 1 142 ? -9.699 15.563 -1.332 1.00 84.75 142 GLY A CA 1
ATOM 1071 C C . GLY A 1 142 ? -9.463 14.358 -0.445 1.00 84.75 142 GLY A C 1
ATOM 1072 O O . GLY A 1 142 ? -10.300 14.041 0.392 1.00 84.75 142 GLY A O 1
ATOM 1073 N N . CYS A 1 143 ? -8.308 13.721 -0.602 1.00 91.69 143 CYS A N 1
ATOM 1074 C CA . CYS A 1 143 ? -7.876 12.630 0.259 1.00 91.69 143 CYS A CA 1
ATOM 1075 C C . CYS A 1 143 ? -6.817 13.118 1.250 1.00 91.69 143 CYS A C 1
ATOM 1077 O O . CYS A 1 143 ? -5.903 13.856 0.881 1.00 91.69 143 CYS A O 1
ATOM 1079 N N . ASN A 1 144 ? -6.907 12.663 2.497 1.00 93.56 144 ASN A N 1
ATOM 1080 C CA . ASN A 1 144 ? -5.865 12.869 3.495 1.00 93.56 144 ASN A CA 1
ATOM 1081 C C . ASN A 1 144 ? -4.843 11.735 3.402 1.00 93.56 144 ASN A C 1
ATOM 1083 O O . ASN A 1 144 ? -5.216 10.562 3.461 1.00 93.56 144 ASN A O 1
ATOM 1087 N N . THR A 1 145 ? -3.556 12.065 3.284 1.00 96.62 145 THR A N 1
ATOM 1088 C CA . THR A 1 145 ? -2.487 11.067 3.420 1.00 96.62 145 THR A CA 1
ATOM 1089 C C . THR A 1 145 ? -2.430 10.598 4.870 1.00 96.62 145 THR A C 1
ATOM 1091 O O . THR A 1 145 ? -2.193 11.401 5.772 1.00 96.62 145 THR A O 1
ATOM 1094 N N . MET A 1 146 ? -2.633 9.305 5.092 1.00 97.56 146 MET A N 1
ATOM 1095 C CA . MET A 1 146 ? -2.532 8.681 6.409 1.00 97.56 146 MET A CA 1
ATOM 1096 C C . MET A 1 146 ? -1.101 8.239 6.710 1.00 97.56 146 MET A C 1
ATOM 1098 O O . MET A 1 146 ? -0.608 8.464 7.808 1.00 97.56 146 MET A O 1
ATOM 1102 N N . ALA A 1 147 ? -0.444 7.605 5.742 1.00 98.12 147 ALA A N 1
ATOM 1103 C CA . ALA A 1 147 ? 0.908 7.070 5.874 1.00 98.12 147 ALA A CA 1
ATOM 1104 C C . ALA A 1 147 ? 1.558 6.939 4.497 1.00 98.12 147 ALA A C 1
ATOM 1106 O O . ALA A 1 147 ? 0.862 6.897 3.474 1.00 98.12 147 ALA A O 1
ATOM 1107 N N . SER A 1 148 ? 2.884 6.844 4.464 1.00 97.75 148 SER A N 1
ATOM 1108 C CA . SER A 1 148 ? 3.598 6.602 3.214 1.00 97.75 148 SER A CA 1
ATOM 1109 C C . SER A 1 148 ? 4.893 5.850 3.437 1.00 97.75 148 SER A C 1
ATOM 1111 O O . SER A 1 148 ? 5.647 6.151 4.356 1.00 97.75 148 SER A O 1
ATOM 1113 N N . VAL A 1 149 ? 5.200 4.948 2.518 1.00 96.50 149 VAL A N 1
ATOM 1114 C CA . VAL A 1 149 ? 6.504 4.300 2.436 1.00 96.50 149 VAL A CA 1
ATOM 1115 C C . VAL A 1 149 ? 7.098 4.577 1.068 1.00 96.50 149 VAL A C 1
ATOM 1117 O O . VAL A 1 149 ? 6.413 4.478 0.051 1.00 96.50 149 VAL A O 1
ATOM 1120 N N . SER A 1 150 ? 8.372 4.940 1.034 1.00 95.12 150 SER A N 1
ATOM 1121 C CA . SER A 1 150 ? 9.126 5.113 -0.202 1.00 95.12 150 SER A CA 1
ATOM 1122 C C . SER A 1 150 ? 10.322 4.182 -0.217 1.00 95.12 150 SER A C 1
ATOM 1124 O O . SER A 1 150 ? 10.901 3.833 0.815 1.00 95.12 15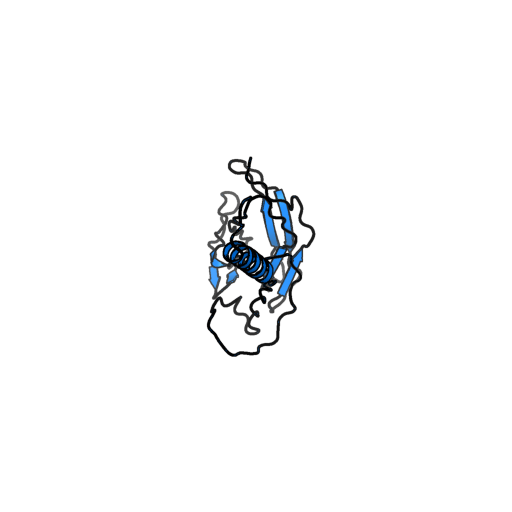0 SER A O 1
ATOM 1126 N N . THR A 1 151 ? 10.683 3.750 -1.413 1.00 92.88 151 THR A N 1
ATOM 1127 C CA . THR A 1 151 ? 11.899 2.984 -1.628 1.00 92.88 151 THR A CA 1
ATOM 1128 C C . THR A 1 151 ? 13.099 3.927 -1.618 1.00 92.88 151 THR A C 1
ATOM 1130 O O . THR A 1 151 ? 12.982 5.141 -1.811 1.00 92.88 151 THR A O 1
ATOM 1133 N N . THR A 1 152 ? 14.278 3.369 -1.357 1.00 87.06 152 THR A N 1
ATOM 1134 C CA . THR A 1 152 ? 15.534 4.108 -1.483 1.00 87.06 152 THR A CA 1
ATOM 1135 C C . THR A 1 152 ? 16.555 3.266 -2.222 1.00 87.06 152 THR A C 1
ATOM 1137 O O . THR A 1 152 ? 16.902 2.160 -1.798 1.00 87.06 152 THR A O 1
ATOM 1140 N N . GLY A 1 153 ? 17.039 3.807 -3.338 1.00 86.00 153 GLY A N 1
ATOM 1141 C CA . GLY A 1 153 ? 18.113 3.216 -4.122 1.00 86.00 153 GLY A CA 1
ATOM 1142 C C . GLY A 1 153 ? 17.732 1.926 -4.847 1.00 86.00 153 GLY A C 1
ATOM 1143 O O . GLY A 1 153 ? 16.680 1.325 -4.629 1.00 86.00 153 GLY A O 1
ATOM 1144 N N . TYR A 1 154 ? 18.655 1.495 -5.697 1.00 91.50 154 TYR A N 1
ATOM 1145 C CA . TYR A 1 154 ? 18.543 0.307 -6.530 1.00 91.50 154 TYR A CA 1
ATOM 1146 C C . TYR A 1 154 ? 18.752 -0.986 -5.734 1.00 91.50 154 TYR A C 1
ATOM 1148 O O . TYR A 1 154 ? 19.707 -1.095 -4.961 1.00 91.50 154 TYR A O 1
ATOM 1156 N N . SER A 1 155 ? 17.917 -1.997 -5.975 1.00 90.94 155 SER A N 1
ATOM 1157 C CA . SER A 1 155 ? 18.147 -3.363 -5.505 1.00 90.94 155 SER A CA 1
ATOM 1158 C C . SER A 1 155 ? 17.527 -4.394 -6.448 1.00 90.94 155 SER A C 1
ATOM 1160 O O . SER A 1 155 ? 16.357 -4.288 -6.798 1.00 90.94 155 SER A O 1
ATOM 1162 N N . ASP A 1 156 ? 18.286 -5.442 -6.780 1.00 89.31 156 ASP A N 1
ATOM 1163 C CA . ASP A 1 156 ? 17.786 -6.635 -7.483 1.00 89.31 156 ASP A CA 1
ATOM 1164 C C . ASP A 1 156 ? 17.240 -7.687 -6.505 1.00 89.31 156 ASP A C 1
ATOM 1166 O O . ASP A 1 156 ? 17.393 -8.895 -6.684 1.00 89.31 156 ASP A O 1
ATOM 1170 N N . SER A 1 157 ? 16.662 -7.250 -5.390 1.00 87.00 157 SER A N 1
ATOM 1171 C CA . SER A 1 157 ? 16.081 -8.135 -4.384 1.00 87.00 157 SER A CA 1
ATOM 1172 C C . SER A 1 157 ? 14.797 -7.543 -3.827 1.00 87.00 157 SER A C 1
ATOM 1174 O O . SER A 1 157 ? 14.636 -6.322 -3.748 1.00 87.00 157 SER A O 1
ATOM 1176 N N . PHE A 1 158 ? 13.879 -8.425 -3.431 1.00 86.00 158 PHE A N 1
ATOM 1177 C CA . PHE A 1 158 ? 12.675 -8.023 -2.718 1.00 86.00 158 PHE A CA 1
ATOM 1178 C C . PHE A 1 158 ? 13.046 -7.419 -1.365 1.00 86.00 158 PHE A C 1
ATOM 1180 O O . PHE A 1 158 ? 13.932 -7.903 -0.659 1.00 86.00 158 PHE A O 1
ATOM 1187 N N . ARG A 1 159 ? 12.365 -6.332 -1.018 1.00 87.81 159 ARG A N 1
ATOM 1188 C CA . ARG A 1 159 ? 12.567 -5.562 0.204 1.00 87.81 159 ARG A CA 1
ATOM 1189 C C . ARG A 1 159 ? 11.225 -5.238 0.839 1.00 87.81 159 ARG A C 1
ATOM 1191 O O . ARG A 1 159 ? 10.174 -5.296 0.202 1.00 87.81 159 ARG A O 1
ATOM 1198 N N . THR A 1 160 ? 11.290 -4.856 2.105 1.00 89.62 160 THR A N 1
ATOM 1199 C CA . THR A 1 160 ? 10.143 -4.390 2.877 1.00 89.62 160 THR A CA 1
ATOM 1200 C C . THR A 1 160 ? 10.418 -3.006 3.434 1.00 89.62 160 THR A C 1
ATOM 1202 O O . THR A 1 160 ? 11.530 -2.726 3.881 1.00 89.62 160 THR A O 1
ATOM 1205 N N . ALA A 1 161 ? 9.405 -2.148 3.440 1.00 89.50 161 ALA A N 1
ATOM 1206 C CA . ALA A 1 161 ? 9.413 -0.883 4.166 1.00 89.50 161 ALA A CA 1
ATOM 1207 C C . ALA A 1 161 ? 8.121 -0.757 4.967 1.00 89.50 161 ALA A C 1
ATOM 1209 O O . ALA A 1 161 ? 7.080 -1.268 4.555 1.00 89.50 161 ALA A O 1
ATOM 1210 N N . GLU A 1 162 ? 8.190 -0.071 6.102 1.00 94.56 162 GLU A N 1
ATOM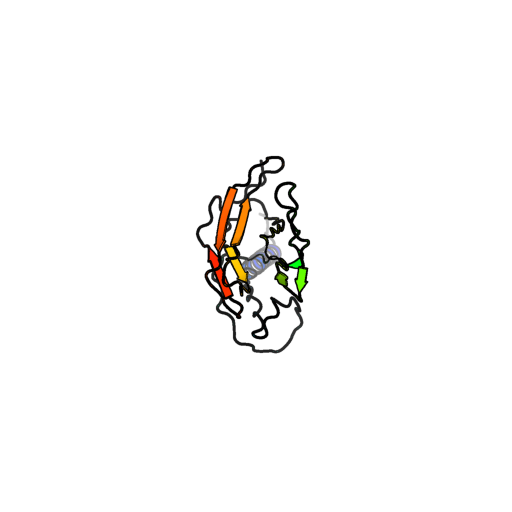 1211 C CA . GLU A 1 162 ? 7.032 0.167 6.953 1.00 94.56 162 GLU A CA 1
ATOM 1212 C C . GLU A 1 162 ? 6.964 1.618 7.427 1.00 94.56 162 GLU A C 1
ATOM 1214 O O . GLU A 1 162 ? 7.985 2.290 7.569 1.00 94.56 162 GLU A O 1
ATOM 1219 N N . ASP A 1 163 ? 5.743 2.072 7.683 1.00 95.69 163 ASP A N 1
ATOM 1220 C CA . ASP A 1 163 ? 5.438 3.328 8.355 1.00 95.69 163 ASP A CA 1
ATOM 1221 C C . ASP A 1 163 ? 4.504 3.025 9.531 1.00 95.69 163 ASP A C 1
ATOM 1223 O O . ASP A 1 163 ? 3.437 2.430 9.368 1.00 95.69 163 ASP A O 1
ATOM 1227 N N . THR A 1 164 ? 4.935 3.389 10.735 1.00 94.62 164 THR A N 1
ATOM 1228 C CA . THR A 1 164 ? 4.176 3.215 11.985 1.00 94.62 164 THR A CA 1
ATOM 1229 C C . THR A 1 164 ? 3.516 4.507 12.458 1.00 94.62 164 THR A C 1
ATOM 1231 O O . THR A 1 164 ? 2.827 4.515 13.478 1.00 94.62 164 THR A O 1
ATOM 1234 N N . THR A 1 165 ? 3.702 5.607 11.726 1.00 96.19 165 THR A N 1
ATOM 1235 C CA . THR A 1 165 ? 3.124 6.911 12.044 1.00 96.19 165 THR A CA 1
ATOM 1236 C C . THR A 1 165 ? 1.887 7.136 11.186 1.00 96.19 165 THR A C 1
ATOM 1238 O O . THR A 1 165 ? 1.952 7.721 10.112 1.00 96.19 165 THR A O 1
ATOM 1241 N N . ILE A 1 166 ? 0.735 6.672 11.670 1.00 96.69 166 ILE A N 1
ATOM 1242 C CA . ILE A 1 166 ? -0.526 6.785 10.930 1.00 96.69 166 ILE A CA 1
ATOM 1243 C C . ILE A 1 166 ? -1.277 8.060 11.338 1.00 96.69 166 ILE A C 1
ATOM 1245 O O . ILE A 1 166 ? -1.830 8.149 12.438 1.00 96.69 166 ILE A O 1
ATOM 1249 N N . ALA A 1 167 ? -1.330 9.046 10.444 1.00 97.12 167 ALA A N 1
ATOM 1250 C CA . ALA A 1 167 ? -2.221 10.195 10.563 1.00 97.12 167 ALA A CA 1
ATOM 1251 C C . ALA A 1 167 ? -3.678 9.771 10.321 1.00 97.12 167 ALA A C 1
ATOM 1253 O O . ALA A 1 167 ? -3.946 8.885 9.511 1.00 97.12 167 ALA A O 1
ATOM 1254 N N . TYR A 1 168 ? -4.625 10.404 11.024 1.00 93.81 168 TYR A N 1
ATOM 1255 C CA . TYR A 1 168 ? -6.057 10.071 10.933 1.00 93.81 168 TYR A CA 1
ATOM 1256 C C . TYR A 1 168 ? -6.341 8.568 11.142 1.00 93.81 168 TYR A C 1
ATOM 1258 O O . TYR A 1 168 ? -7.204 7.991 10.494 1.00 93.81 168 TYR A O 1
ATOM 1266 N N . SER A 1 169 ? -5.597 7.924 12.050 1.00 93.25 169 SER A N 1
ATOM 1267 C CA . SER A 1 169 ? -5.546 6.461 12.207 1.00 93.25 169 SER A CA 1
ATOM 1268 C C . SER A 1 169 ? -6.876 5.773 12.510 1.00 93.25 169 SER A C 1
ATOM 1270 O O . SER A 1 169 ? -7.002 4.577 12.252 1.00 93.25 169 SER A O 1
ATOM 1272 N N . SER A 1 170 ? -7.854 6.497 13.058 1.00 93.44 170 SER A N 1
ATOM 1273 C CA . SER A 1 170 ? -9.198 5.983 13.323 1.00 93.44 170 SER A CA 1
ATOM 1274 C C . SER A 1 170 ? -10.080 6.097 12.084 1.00 93.44 170 SER A C 1
ATOM 1276 O O . SER A 1 170 ? -10.284 7.189 11.556 1.00 93.44 170 SER A O 1
ATOM 1278 N N . ILE A 1 171 ? -10.676 4.980 11.679 1.00 91.19 171 ILE A N 1
ATOM 1279 C CA . ILE A 1 171 ? -11.651 4.935 10.592 1.00 91.19 171 ILE A CA 1
ATOM 1280 C C . ILE A 1 171 ? -13.041 5.259 11.127 1.00 91.19 171 ILE A C 1
ATOM 1282 O O . ILE A 1 171 ? -13.549 4.570 12.010 1.00 91.19 171 ILE A O 1
ATOM 1286 N N . ASP A 1 172 ? -13.665 6.285 10.557 1.00 89.31 172 ASP A N 1
ATOM 1287 C CA . ASP A 1 172 ? -15.064 6.633 10.785 1.00 89.31 172 ASP A CA 1
ATOM 1288 C C . ASP A 1 172 ? -15.798 6.671 9.440 1.00 89.31 172 ASP A C 1
ATOM 1290 O O . ASP A 1 172 ? -15.394 7.371 8.515 1.00 89.31 172 ASP A O 1
ATOM 1294 N N . THR A 1 173 ? -16.849 5.868 9.330 1.00 82.44 173 THR A N 1
ATOM 1295 C CA . THR A 1 173 ? -17.703 5.704 8.142 1.00 82.44 173 THR A CA 1
ATOM 1296 C C . THR A 1 173 ? -19.108 6.263 8.368 1.00 82.44 173 THR A C 1
ATOM 1298 O O . THR A 1 173 ? -19.985 6.071 7.531 1.00 82.44 173 THR A O 1
ATOM 1301 N N . SER A 1 174 ? -19.348 6.922 9.507 1.00 81.31 174 SER A N 1
ATOM 1302 C CA . SER A 1 174 ? -20.672 7.408 9.912 1.00 81.31 174 SER A CA 1
ATOM 1303 C C . SER A 1 174 ? -21.033 8.814 9.411 1.00 81.31 174 SER A C 1
ATOM 1305 O O . SER A 1 174 ? -22.086 9.331 9.785 1.00 81.31 174 SER A O 1
ATOM 1307 N N . SER A 1 175 ? -20.183 9.420 8.576 1.00 65.00 175 SER A N 1
ATOM 1308 C CA . SER A 1 175 ? -20.357 10.774 8.029 1.00 65.00 175 SER A CA 1
ATOM 1309 C C . SER A 1 175 ? -21.378 10.861 6.901 1.00 65.00 175 SER A C 1
ATOM 1311 O O . SER A 1 175 ? -21.259 10.038 5.963 1.00 65.00 175 SER A O 1
#

Organism: NCBI:txid360412

Sequence (175 aa):
MLRMNRFFTLVTVLALVLFASQSTSTFVLAQDSDPTGAGPSDTSGPGTDSAVLAAAVPGGPGYIAISPFEFTPYISPSFPGQPPNYSFQSIYNPGPNASWFDAPLLLPNGVIITKLVAYYYDNNQTGNMAVYLYQCPLGWEGCNTMASVSTTGYSDSFRTAEDTTIAYSSIDTSS

Secondary structure (DSSP, 8-state):
-----HHHHHHHHHHHHHHHTT----PPPPPP--TTS-------S--------PPPPP-SS------GGGPEE--BTTB-PPPPEEETTEEE--SSS---EE------TT-B---EEEEEE---SS---EEEEEE--TT-S-PEEEEEEE--S--SSEEEEEE---TT-B-----

Foldseek 3Di:
DDPPDVVVVVVVVVVVVVVVVPPDLDDDQDQDQDQVRQGRDPPPDPDPDPDDRDPDDDDPSDDDDDFQVQKFWDDDPVDNADGWDDDRRHTDRPDPDDTDIDGDDDDDAFAFDQKDKDKDAFQDQPDKDKDWDWDDDPPDPDIDTQDMDIDDHGDRGIDMDMDRRGDVRGDHPPD

Radius of gyration: 22.88 Å; chains: 1; bounding box: 59×45×67 Å

pLDDT: mean 75.94, std 19.15, range [34.66, 98.12]